Protein AF-A0A538L1E4-F1 (afdb_monomer)

Foldseek 3Di:
DDKDKDFQVVQPDPVSVVVVLVVQVPDPQWDDWADDPDNRIIITDGNDDPVVVVVVVVVD

Sequence (60 aa):
MSVFELDISWAATARERRSLHWELIACDQVRGVFLTARDDVLAVLFGGDRWAFDTFIRTL

pLDDT: mean 94.04, std 2.85, range [82.06, 97.75]

Mean predicted aligned error: 2.51 Å

Solvent-accessible surface area (backbone atoms only — not comparable to full-atom values): 3557 Å² total; per-residue (Å²): 108,42,79,44,80,44,82,40,69,84,45,82,42,77,64,50,46,51,50,52,55,51,56,46,65,71,34,90,53,38,77,44,76,41,85,47,99,46,97,43,36,36,39,34,35,29,69,44,57,70,67,57,47,61,55,52,64,75,74,111

Secondary structure (DSSP, 8-state):
-EEEEEE-TT--SHHHHHHHHHHHHTSTTEEEEEE-SSTTEEEEEESS-HHHHHHHTT--

Radius of gyration: 10.73 Å; Cα contacts (8 Å, |Δi|>4): 77; chains: 1; bounding box: 28×20×23 Å

Nearest PDB structures (foldseek):
  1mwz-assembly1_A  TM=6.802E-01  e=2.717E-01  Escherichia coli
  6ff1-assembly1_A  TM=6.236E-01  e=3.098E-01  Staphylococcus aureus subsp. aureus NCTC 8325
  2ggp-assembly1_B  TM=6.725E-01  e=4.594E-01  Saccharomyces cerevisiae
  1jk9-assembly1_B  TM=6.279E-01  e=1.078E+00  Saccharomyces cerevisiae
  8r7a-assembly1_A  TM=5.934E-01  e=1.230E+00  Oryza sativa

Structure (mmCIF, N/CA/C/O backbone):
data_AF-A0A538L1E4-F1
#
_entry.id   AF-A0A538L1E4-F1
#
loop_
_atom_site.group_PDB
_atom_site.id
_atom_site.type_symbol
_atom_site.label_atom_id
_atom_site.label_alt_id
_atom_site.label_comp_id
_atom_site.label_asym_id
_atom_site.label_entity_id
_atom_site.label_seq_id
_atom_site.pdbx_PDB_ins_code
_atom_site.Cartn_x
_atom_site.Cartn_y
_atom_site.Cartn_z
_atom_site.occupancy
_atom_site.B_iso_or_equiv
_atom_site.auth_seq_id
_atom_site.auth_comp_id
_atom_site.auth_asym_id
_atom_site.auth_atom_id
_atom_site.pdbx_PDB_model_num
ATOM 1 N N . MET A 1 1 ? -9.894 -8.693 7.643 1.00 87.62 1 MET A N 1
ATOM 2 C CA . MET A 1 1 ? -8.468 -8.532 7.305 1.00 87.62 1 MET A CA 1
ATOM 3 C C . MET A 1 1 ? -8.268 -9.270 6.004 1.00 87.62 1 MET A C 1
ATOM 5 O O . MET A 1 1 ? -8.558 -10.460 5.961 1.00 87.62 1 MET A O 1
ATOM 9 N N . SER A 1 2 ? -7.902 -8.550 4.954 1.00 95.44 2 SER A N 1
ATOM 10 C CA . SER A 1 2 ? -7.931 -9.046 3.577 1.00 95.44 2 SER A CA 1
ATOM 11 C C . SER A 1 2 ? -6.687 -8.571 2.837 1.00 95.44 2 SER A C 1
ATOM 13 O O . SER A 1 2 ? -6.112 -7.547 3.204 1.00 95.44 2 SER A O 1
ATOM 15 N N . VAL A 1 3 ? -6.264 -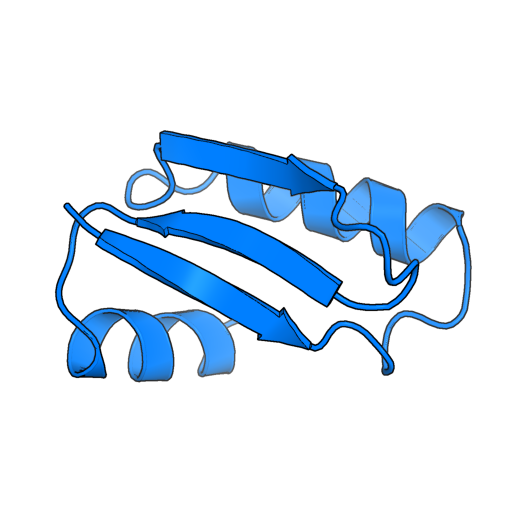9.316 1.819 1.00 96.81 3 VAL A N 1
ATOM 16 C CA . VAL A 1 3 ? -5.158 -8.910 0.945 1.00 96.81 3 VAL A CA 1
ATOM 17 C C . VAL A 1 3 ? -5.739 -8.244 -0.293 1.00 96.81 3 VAL A C 1
ATOM 19 O O . VAL A 1 3 ? -6.626 -8.806 -0.936 1.00 96.81 3 VAL A O 1
ATOM 22 N N . PHE A 1 4 ? -5.239 -7.057 -0.615 1.00 97.12 4 PHE A N 1
ATOM 23 C CA . PHE A 1 4 ? -5.607 -6.321 -1.817 1.00 97.12 4 PHE A CA 1
ATOM 24 C C . PHE A 1 4 ? -4.366 -5.989 -2.632 1.00 97.12 4 PHE A C 1
ATOM 26 O O . PHE A 1 4 ? -3.301 -5.724 -2.078 1.00 97.12 4 PHE A O 1
ATOM 33 N N . GLU A 1 5 ? -4.516 -5.990 -3.949 1.00 96.56 5 GLU A N 1
ATOM 34 C CA . GLU A 1 5 ? -3.484 -5.494 -4.851 1.00 96.56 5 GLU A CA 1
ATOM 35 C C . GLU A 1 5 ? -3.583 -3.971 -4.963 1.00 96.56 5 GLU A C 1
ATOM 37 O O . GLU A 1 5 ? -4.673 -3.418 -5.148 1.00 96.56 5 GLU A O 1
ATOM 42 N N . LEU A 1 6 ? -2.435 -3.309 -4.847 1.00 96.19 6 LEU A N 1
ATOM 43 C CA . LEU A 1 6 ? -2.253 -1.884 -5.072 1.00 96.19 6 LEU A CA 1
ATOM 44 C C . LEU A 1 6 ? -1.369 -1.698 -6.302 1.00 96.19 6 LEU A C 1
ATOM 46 O O . LEU A 1 6 ? -0.194 -2.073 -6.286 1.00 96.19 6 LEU A O 1
ATOM 50 N N . ASP A 1 7 ? -1.938 -1.105 -7.345 1.00 95.06 7 ASP A N 1
ATOM 51 C CA . ASP A 1 7 ? -1.179 -0.660 -8.508 1.00 95.06 7 ASP A CA 1
ATOM 52 C C . ASP A 1 7 ? -0.373 0.594 -8.144 1.00 95.06 7 ASP A C 1
ATOM 54 O O . ASP A 1 7 ? -0.917 1.602 -7.684 1.00 95.06 7 ASP A O 1
ATOM 58 N N . ILE A 1 8 ? 0.941 0.502 -8.322 1.00 94.25 8 ILE A N 1
ATOM 59 C CA . ILE A 1 8 ? 1.908 1.563 -8.035 1.00 94.25 8 ILE A CA 1
ATOM 60 C C . ILE A 1 8 ? 2.665 1.969 -9.300 1.00 94.25 8 ILE A C 1
ATOM 62 O O . ILE A 1 8 ? 3.783 2.477 -9.223 1.00 94.25 8 ILE A O 1
ATOM 66 N N . SER A 1 9 ? 2.068 1.751 -10.478 1.00 93.56 9 SER A N 1
ATOM 67 C CA . SER A 1 9 ? 2.671 2.099 -11.772 1.00 93.56 9 SER A CA 1
ATOM 68 C C . SER A 1 9 ? 3.009 3.593 -11.890 1.00 93.56 9 SER A C 1
ATOM 70 O O . SER A 1 9 ? 3.920 3.970 -12.627 1.00 93.56 9 SER A O 1
ATOM 72 N N . TRP A 1 10 ? 2.338 4.437 -11.101 1.00 92.12 10 TRP A N 1
ATOM 73 C CA . TRP A 1 10 ? 2.601 5.869 -10.966 1.00 92.12 10 TRP A CA 1
ATOM 74 C C . TRP A 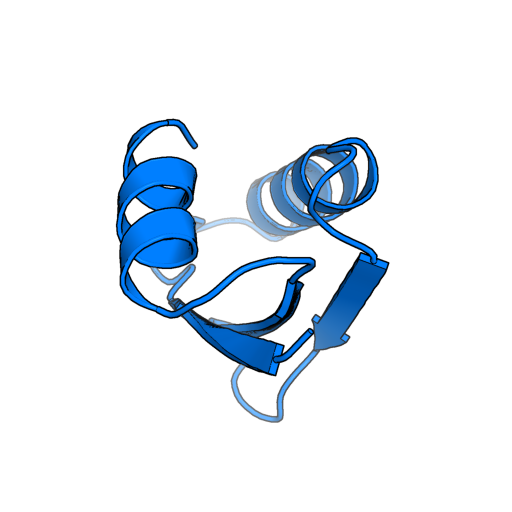1 10 ? 3.910 6.198 -10.223 1.00 92.12 10 TRP A C 1
ATOM 76 O O . TRP A 1 10 ? 4.478 7.267 -10.442 1.00 92.12 10 TRP A O 1
ATOM 86 N N . ALA A 1 11 ? 4.428 5.297 -9.382 1.00 92.31 11 ALA A N 1
ATOM 87 C CA . ALA A 1 11 ? 5.712 5.457 -8.702 1.00 92.31 11 ALA A CA 1
ATOM 88 C C . ALA A 1 11 ? 6.856 5.047 -9.650 1.00 92.31 11 ALA A C 1
ATOM 90 O O . ALA A 1 11 ? 7.306 3.893 -9.686 1.00 92.31 11 ALA A O 1
ATOM 91 N N . ALA A 1 12 ? 7.309 6.008 -10.457 1.00 89.31 12 ALA A N 1
ATOM 92 C CA . ALA A 1 12 ? 8.226 5.792 -11.574 1.00 89.31 12 ALA A CA 1
ATOM 93 C C . ALA A 1 12 ? 9.631 5.339 -11.143 1.00 89.31 12 ALA A C 1
ATOM 95 O O . ALA A 1 12 ? 10.304 4.603 -11.866 1.00 89.31 12 ALA A O 1
ATOM 96 N N . THR A 1 13 ? 10.089 5.758 -9.965 1.00 92.94 13 THR A N 1
ATOM 97 C CA . THR A 1 13 ? 11.449 5.512 -9.481 1.00 92.94 13 THR A CA 1
ATOM 98 C C . THR A 1 13 ? 11.488 4.508 -8.334 1.00 92.94 13 THR A C 1
ATOM 100 O O . THR A 1 13 ? 10.603 4.440 -7.483 1.00 92.94 13 THR A O 1
ATOM 103 N N . ALA A 1 14 ? 12.601 3.777 -8.223 1.00 89.38 14 ALA A N 1
ATOM 104 C CA . ALA A 1 14 ? 12.845 2.886 -7.086 1.00 89.38 14 ALA A CA 1
ATOM 105 C C . ALA A 1 14 ? 12.825 3.624 -5.730 1.00 89.38 14 ALA A C 1
ATOM 107 O O . ALA A 1 14 ? 12.540 3.017 -4.697 1.00 89.38 14 ALA A O 1
ATOM 108 N N . ARG A 1 15 ? 13.125 4.931 -5.723 1.00 93.56 15 ARG A N 1
ATOM 109 C CA . ARG A 1 15 ? 13.045 5.775 -4.527 1.00 93.56 15 ARG A CA 1
ATOM 110 C C . ARG A 1 15 ? 11.595 6.025 -4.118 1.00 93.56 15 ARG A C 1
ATOM 112 O O . ARG A 1 15 ? 11.288 5.840 -2.946 1.00 93.56 15 ARG A O 1
ATOM 119 N N . GLU A 1 16 ? 10.731 6.408 -5.055 1.00 92.88 16 GLU A N 1
ATOM 120 C CA . GLU A 1 16 ? 9.298 6.621 -4.798 1.00 92.88 16 GLU A CA 1
ATOM 121 C C . GLU A 1 16 ? 8.642 5.335 -4.299 1.00 92.88 16 GLU A C 1
ATOM 123 O O . GLU A 1 16 ? 8.006 5.345 -3.250 1.00 92.88 16 GLU A O 1
ATOM 128 N N . ARG A 1 17 ? 8.905 4.198 -4.958 1.00 91.94 17 ARG A N 1
ATOM 129 C CA . ARG A 1 17 ? 8.382 2.890 -4.521 1.00 91.94 17 ARG A CA 1
ATOM 130 C C . ARG A 1 17 ? 8.827 2.526 -3.106 1.00 91.94 17 ARG A C 1
ATOM 132 O O . ARG A 1 17 ? 8.049 1.984 -2.327 1.00 91.94 17 ARG A O 1
ATOM 139 N N . ARG A 1 18 ? 10.079 2.838 -2.751 1.00 91.69 18 ARG A N 1
ATOM 140 C CA . ARG A 1 18 ? 10.599 2.610 -1.397 1.00 91.69 18 ARG A CA 1
ATOM 141 C C . ARG A 1 18 ? 9.961 3.546 -0.369 1.00 91.69 18 ARG A C 1
ATOM 143 O O . ARG A 1 18 ? 9.707 3.088 0.738 1.00 91.69 18 ARG A O 1
ATOM 150 N N . SER A 1 19 ? 9.717 4.812 -0.714 1.00 93.12 19 SER A N 1
ATOM 151 C CA . SER A 1 19 ? 8.999 5.757 0.160 1.00 93.12 19 SER A CA 1
ATOM 152 C C . SER A 1 19 ? 7.585 5.259 0.430 1.00 93.12 19 SER A C 1
ATOM 154 O O . SER A 1 19 ? 7.222 5.057 1.584 1.00 93.12 19 SER A O 1
ATOM 156 N N . LEU A 1 20 ? 6.858 4.914 -0.636 1.00 93.44 20 LEU A N 1
ATOM 157 C CA . LEU A 1 20 ? 5.501 4.383 -0.562 1.00 93.44 20 LEU A CA 1
ATOM 158 C C . LEU A 1 20 ? 5.427 3.114 0.294 1.00 93.44 20 LEU A C 1
ATOM 160 O O . LEU A 1 20 ? 4.522 2.964 1.107 1.00 93.44 20 LEU A O 1
ATOM 164 N N . HIS A 1 21 ? 6.397 2.207 0.159 1.00 92.75 21 HIS A N 1
ATOM 165 C CA . HIS A 1 21 ? 6.458 1.009 0.995 1.00 92.75 21 HIS A CA 1
ATOM 166 C C . HIS A 1 21 ? 6.528 1.348 2.493 1.00 92.75 21 HIS A C 1
ATOM 168 O O . HIS A 1 21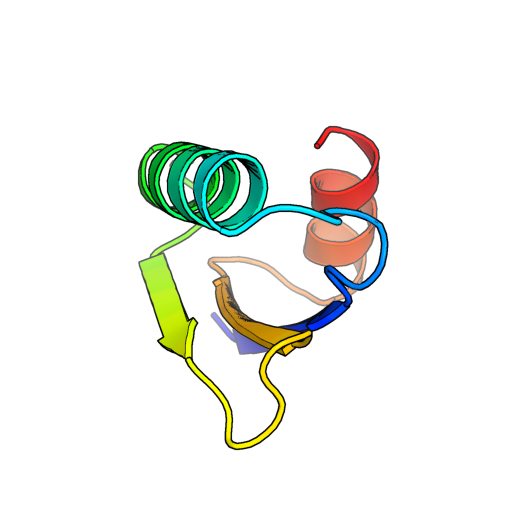 ? 5.819 0.740 3.295 1.00 92.75 21 HIS A O 1
ATOM 174 N N . TRP A 1 22 ? 7.349 2.332 2.871 1.00 93.81 22 TRP A N 1
ATOM 175 C CA . TRP A 1 22 ? 7.460 2.776 4.260 1.00 93.81 22 TRP A CA 1
ATOM 176 C C . TRP A 1 22 ? 6.216 3.515 4.749 1.00 93.81 22 TRP A C 1
ATOM 178 O O . TRP A 1 22 ? 5.776 3.269 5.870 1.00 93.81 22 TRP A O 1
ATOM 188 N N . GLU A 1 23 ? 5.633 4.376 3.917 1.00 94.38 23 GLU A N 1
ATOM 189 C CA . GLU A 1 23 ? 4.395 5.101 4.224 1.00 94.38 23 GLU A CA 1
ATOM 190 C C . GLU A 1 23 ? 3.229 4.136 4.465 1.00 94.38 23 GLU A C 1
ATOM 192 O O . GLU A 1 23 ? 2.514 4.262 5.458 1.00 94.38 23 GLU A O 1
ATOM 197 N N . LEU A 1 24 ? 3.099 3.108 3.622 1.00 95.62 24 LEU A N 1
ATOM 198 C CA . LEU A 1 24 ? 2.105 2.054 3.796 1.00 95.62 24 LEU A CA 1
ATOM 199 C C . LEU A 1 24 ? 2.311 1.300 5.111 1.00 95.62 24 LEU A C 1
ATOM 201 O O . LEU A 1 24 ? 1.355 1.132 5.855 1.00 95.62 24 LEU A O 1
ATOM 205 N N . ILE A 1 25 ? 3.535 0.867 5.433 1.00 94.00 25 ILE A N 1
ATOM 206 C CA . ILE A 1 25 ? 3.818 0.142 6.687 1.00 94.00 25 ILE A CA 1
ATOM 207 C C . ILE A 1 25 ? 3.531 0.999 7.930 1.00 94.00 25 ILE A C 1
ATOM 209 O O . ILE A 1 25 ? 3.172 0.455 8.972 1.00 94.00 25 ILE A O 1
ATOM 213 N N . ALA A 1 26 ? 3.676 2.322 7.835 1.00 95.31 26 ALA A N 1
ATOM 214 C CA . ALA A 1 26 ? 3.399 3.236 8.938 1.00 95.31 26 ALA A CA 1
ATOM 215 C C . ALA A 1 26 ? 1.894 3.444 9.208 1.00 95.31 26 ALA A C 1
ATOM 217 O O . ALA A 1 26 ? 1.539 4.007 10.242 1.00 95.31 26 ALA A O 1
ATOM 218 N N . CYS A 1 27 ? 1.008 3.011 8.306 1.00 95.19 27 CYS A N 1
ATOM 219 C CA . CYS A 1 27 ? -0.435 3.172 8.461 1.00 95.19 27 CYS A CA 1
ATOM 220 C C . CYS A 1 27 ? -1.030 2.094 9.381 1.00 95.19 27 CYS A C 1
ATOM 222 O O . CYS A 1 27 ? -0.881 0.902 9.124 1.00 95.19 27 CYS A O 1
ATOM 224 N N . ASP A 1 28 ? -1.810 2.494 10.391 1.00 94.94 28 ASP A N 1
ATOM 225 C CA . ASP A 1 28 ? -2.409 1.579 11.382 1.00 94.94 28 ASP A CA 1
ATOM 226 C C . ASP A 1 28 ? -3.307 0.489 10.776 1.00 94.94 28 ASP A C 1
ATOM 228 O O . ASP A 1 28 ? -3.445 -0.607 11.332 1.00 94.94 28 ASP A O 1
ATOM 232 N N . GLN A 1 29 ? -3.957 0.783 9.647 1.00 95.25 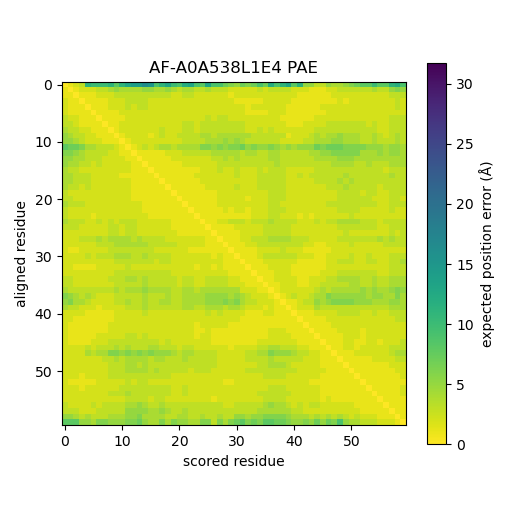29 GLN A N 1
ATOM 233 C CA . GLN A 1 29 ? -4.819 -0.160 8.937 1.00 95.25 29 GLN A CA 1
ATOM 234 C C . GLN A 1 29 ? -4.019 -1.158 8.089 1.00 95.25 29 GLN A C 1
ATOM 236 O O . GLN A 1 29 ? -4.549 -2.214 7.739 1.00 95.25 29 GLN A O 1
ATOM 241 N N . VAL A 1 30 ? -2.761 -0.859 7.765 1.00 96.81 30 VAL A N 1
ATOM 242 C CA . VAL A 1 30 ? -1.876 -1.736 6.997 1.00 96.81 30 VAL A CA 1
ATOM 243 C C . VAL A 1 30 ? -1.108 -2.632 7.958 1.00 96.81 30 VAL A C 1
ATOM 245 O O . VAL A 1 30 ? -0.591 -2.226 8.992 1.00 96.81 30 VAL A O 1
ATOM 248 N N . ARG A 1 31 ? -1.083 -3.920 7.638 1.00 95.88 31 ARG A N 1
ATOM 249 C CA . ARG A 1 31 ? -0.563 -4.970 8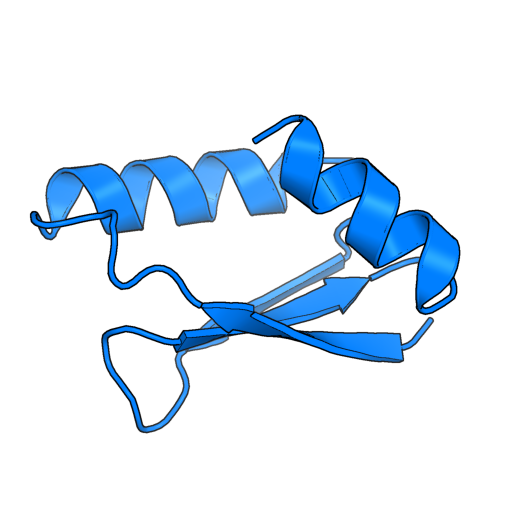.523 1.00 95.88 31 ARG A CA 1
ATOM 250 C C . ARG A 1 31 ? 0.575 -5.749 7.883 1.00 95.88 31 ARG A C 1
ATOM 252 O O . ARG A 1 31 ? 1.237 -6.535 8.549 1.00 95.88 31 ARG A O 1
ATOM 259 N N . GLY A 1 32 ? 0.797 -5.518 6.596 1.00 96.00 32 GLY A N 1
ATOM 260 C CA . GLY A 1 32 ? 1.899 -6.056 5.826 1.00 96.00 32 GLY A CA 1
ATOM 261 C C . GLY A 1 32 ?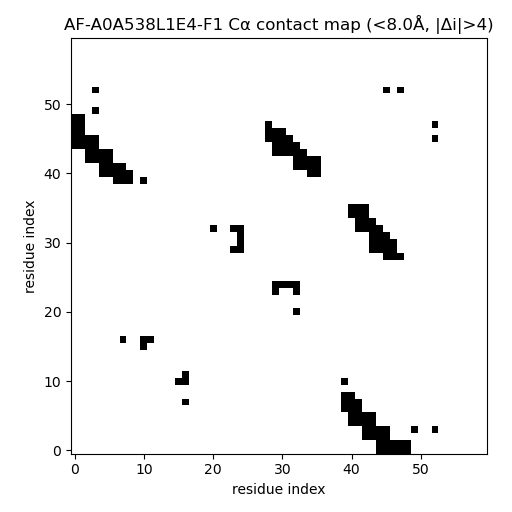 1.834 -5.545 4.396 1.00 96.00 32 GLY A C 1
ATOM 262 O O . GLY A 1 32 ? 0.748 -5.313 3.861 1.00 96.00 32 GLY A O 1
ATOM 263 N N . VAL A 1 33 ? 3.002 -5.386 3.790 1.00 96.50 33 VAL A N 1
ATOM 264 C CA . VAL A 1 33 ? 3.152 -5.060 2.375 1.00 96.50 33 VAL A CA 1
ATOM 265 C C . VAL A 1 33 ? 4.137 -6.056 1.786 1.00 96.50 33 VAL A C 1
ATOM 267 O O . VAL A 1 33 ? 5.189 -6.321 2.369 1.00 96.50 33 VAL A O 1
ATOM 270 N N . PHE A 1 34 ? 3.773 -6.643 0.655 1.00 94.81 34 PHE A N 1
ATOM 271 C CA . PHE A 1 34 ? 4.526 -7.709 0.017 1.00 94.81 34 PHE A CA 1
ATOM 272 C C . PHE A 1 34 ? 4.770 -7.356 -1.445 1.00 94.81 34 PHE A C 1
ATOM 274 O O . PHE A 1 34 ? 3.880 -6.856 -2.138 1.00 94.81 34 PHE A O 1
ATOM 281 N N . LEU A 1 35 ? 5.982 -7.644 -1.913 1.00 92.31 35 LEU A N 1
ATOM 282 C CA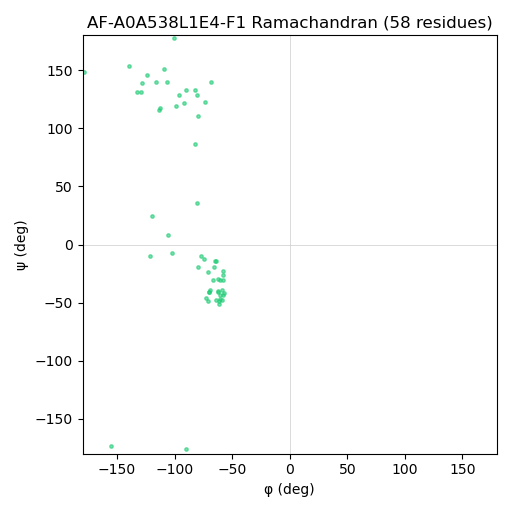 . LEU A 1 35 ? 6.306 -7.571 -3.330 1.00 92.31 35 LEU A CA 1
ATOM 283 C C . LEU A 1 35 ? 5.564 -8.684 -4.069 1.00 92.31 35 LEU A C 1
ATOM 285 O O . LEU A 1 35 ? 5.470 -9.812 -3.578 1.00 92.31 35 LEU A O 1
ATOM 289 N N . THR A 1 36 ? 5.052 -8.367 -5.251 1.00 93.69 36 THR A N 1
ATOM 290 C CA . THR A 1 36 ? 4.484 -9.366 -6.158 1.00 93.69 36 THR A CA 1
ATOM 291 C C . THR A 1 36 ? 5.492 -9.704 -7.257 1.00 93.69 36 THR A C 1
ATOM 293 O O . THR A 1 36 ? 6.571 -9.120 -7.326 1.00 93.69 36 THR A O 1
ATOM 296 N N . ALA A 1 37 ? 5.151 -10.646 -8.142 1.00 93.62 37 ALA A N 1
ATOM 297 C CA . ALA A 1 37 ? 5.946 -10.902 -9.347 1.00 93.62 37 ALA A CA 1
ATOM 298 C C . ALA A 1 37 ? 5.954 -9.706 -10.325 1.00 93.62 37 ALA A C 1
ATOM 300 O O . ALA A 1 37 ? 6.751 -9.678 -11.259 1.00 93.62 37 ALA A O 1
ATOM 301 N N . ARG A 1 38 ? 5.046 -8.743 -10.127 1.00 92.50 38 ARG A N 1
ATOM 302 C CA . ARG A 1 38 ? 4.963 -7.491 -10.866 1.00 92.50 38 ARG A CA 1
ATOM 303 C C . ARG A 1 38 ? 5.620 -6.375 -10.055 1.00 92.50 38 ARG A C 1
ATOM 305 O O . ARG A 1 38 ? 5.154 -6.033 -8.972 1.00 92.50 38 ARG A O 1
ATOM 312 N N . ASP A 1 39 ? 6.665 -5.767 -10.608 1.00 87.38 39 ASP A N 1
ATOM 313 C CA . ASP A 1 39 ? 7.420 -4.689 -9.946 1.00 87.38 39 ASP A CA 1
ATOM 314 C C . ASP A 1 39 ? 6.600 -3.406 -9.700 1.00 87.38 39 ASP A C 1
ATOM 316 O O . ASP A 1 39 ? 7.043 -2.513 -8.970 1.00 87.38 39 ASP A O 1
ATOM 320 N N . ASP A 1 40 ? 5.440 -3.290 -10.349 1.00 92.88 40 ASP A N 1
ATOM 321 C CA . ASP A 1 40 ? 4.489 -2.181 -10.279 1.00 92.88 40 ASP A CA 1
ATOM 322 C C . ASP A 1 40 ? 3.227 -2.512 -9.464 1.00 92.88 40 ASP A C 1
ATOM 324 O O . ASP A 1 40 ? 2.292 -1.715 -9.446 1.00 92.88 40 ASP A O 1
ATOM 328 N N . VAL A 1 41 ? 3.187 -3.658 -8.772 1.00 95.19 41 VAL A N 1
ATOM 329 C CA . VAL A 1 41 ? 2.054 -4.052 -7.923 1.00 95.19 41 VAL A CA 1
ATOM 330 C C . VAL A 1 41 ? 2.535 -4.531 -6.560 1.00 95.19 41 VAL A C 1
ATOM 332 O O . VAL A 1 41 ? 3.400 -5.405 -6.450 1.00 95.19 41 VAL A O 1
ATOM 335 N N . LEU A 1 42 ? 1.914 -3.998 -5.508 1.00 95.94 42 LEU A N 1
ATOM 336 C CA . LEU A 1 42 ? 2.103 -4.443 -4.130 1.00 95.94 42 LEU A CA 1
ATOM 337 C C . LEU A 1 42 ? 0.881 -5.220 -3.649 1.00 95.94 42 LEU A C 1
ATOM 339 O O . LEU A 1 42 ? -0.254 -4.817 -3.892 1.00 95.94 42 LEU A O 1
ATOM 343 N N . ALA A 1 43 ? 1.108 -6.298 -2.904 1.00 97.19 43 ALA A N 1
ATOM 344 C CA . ALA A 1 43 ? 0.056 -6.944 -2.133 1.00 97.19 43 ALA A CA 1
ATOM 345 C C . ALA A 1 43 ? 0.035 -6.343 -0.723 1.00 97.19 43 ALA A C 1
ATOM 347 O O . ALA A 1 43 ? 1.032 -6.385 -0.003 1.00 97.19 43 ALA A O 1
ATOM 348 N N . VAL A 1 44 ? -1.101 -5.778 -0.324 1.00 97.62 44 VAL A N 1
ATOM 349 C CA . VAL A 1 44 ? -1.279 -5.087 0.956 1.00 97.62 44 VAL A CA 1
ATOM 350 C C . VAL A 1 44 ? -2.235 -5.890 1.829 1.00 97.62 44 VAL A C 1
ATOM 352 O O . VAL A 1 44 ? -3.402 -6.073 1.483 1.00 97.62 44 VAL A O 1
ATOM 355 N N . LEU A 1 45 ? -1.752 -6.368 2.978 1.00 97.75 45 LEU A N 1
ATOM 356 C CA . LEU A 1 45 ? -2.602 -6.949 4.015 1.00 97.75 45 LEU A CA 1
ATOM 357 C C . LEU A 1 45 ? -3.250 -5.812 4.805 1.00 97.75 45 LEU A C 1
ATOM 359 O O . LEU A 1 45 ? -2.580 -5.111 5.564 1.00 97.75 45 LEU A O 1
ATOM 363 N N . PHE A 1 46 ? -4.558 -5.648 4.641 1.00 97.75 46 PHE A N 1
ATOM 364 C CA . PHE A 1 46 ? -5.311 -4.516 5.166 1.00 97.75 46 PHE A CA 1
ATOM 365 C C . PHE A 1 46 ? -6.347 -4.944 6.215 1.00 97.75 46 PHE A C 1
ATOM 367 O O . PHE A 1 46 ? -7.038 -5.962 6.093 1.00 97.75 46 PHE A O 1
ATOM 374 N N . GLY A 1 47 ? -6.475 -4.144 7.270 1.00 96.69 47 GLY A N 1
ATOM 375 C CA . GLY A 1 47 ? -7.386 -4.312 8.400 1.00 96.69 47 GLY A CA 1
ATOM 376 C C . GLY A 1 47 ? -8.818 -3.845 8.131 1.00 96.69 47 GLY A C 1
ATOM 377 O O . GLY A 1 47 ? -9.454 -3.320 9.035 1.00 96.69 47 GLY A O 1
ATOM 378 N N . GLY A 1 48 ? -9.327 -4.022 6.912 1.00 94.62 48 GLY A N 1
ATOM 379 C CA . GLY A 1 48 ? -10.656 -3.566 6.503 1.00 94.62 48 GLY A CA 1
ATOM 380 C C . GLY A 1 48 ? -11.216 -4.375 5.337 1.00 94.62 48 GLY A C 1
ATOM 381 O O . GLY A 1 48 ? -10.635 -5.388 4.936 1.00 94.62 48 GLY A O 1
ATOM 382 N N . ASP A 1 49 ? -12.361 -3.939 4.824 1.00 95.75 49 ASP A N 1
ATOM 383 C CA . ASP A 1 49 ? -12.971 -4.483 3.613 1.00 95.75 49 ASP A CA 1
ATOM 384 C C . ASP A 1 49 ? -12.501 -3.736 2.352 1.00 95.75 49 ASP A C 1
ATOM 386 O O . ASP A 1 49 ? -11.630 -2.862 2.404 1.00 95.75 49 ASP A O 1
ATOM 390 N N . ARG A 1 50 ? -13.066 -4.111 1.198 1.00 94.88 50 ARG A N 1
ATOM 391 C CA . ARG A 1 50 ? -12.700 -3.525 -0.093 1.00 94.88 50 ARG A CA 1
ATOM 392 C C . ARG A 1 50 ? -13.009 -2.030 -0.162 1.00 94.88 50 ARG A C 1
ATOM 394 O O . ARG A 1 50 ? -12.205 -1.278 -0.695 1.00 94.88 50 ARG A O 1
ATOM 401 N N . TRP A 1 51 ? -14.143 -1.600 0.381 1.00 96.56 51 TRP A N 1
ATOM 402 C CA . TRP A 1 51 ? -14.569 -0.205 0.313 1.00 96.56 51 TRP A CA 1
ATOM 403 C C . TRP A 1 51 ? -13.694 0.698 1.192 1.00 96.56 51 TRP A C 1
ATOM 405 O O . TRP A 1 51 ? -13.276 1.777 0.762 1.00 96.56 51 TRP A O 1
ATOM 415 N N . ALA A 1 52 ? -13.346 0.231 2.393 1.00 95.88 52 ALA A N 1
ATOM 416 C CA . ALA A 1 52 ? -12.395 0.910 3.265 1.00 95.88 52 ALA A CA 1
ATOM 417 C C . ALA A 1 52 ? -11.004 1.010 2.618 1.00 95.88 52 ALA A C 1
ATOM 419 O O . ALA A 1 52 ? -10.370 2.062 2.690 1.00 95.88 52 ALA A O 1
ATOM 420 N N . PHE A 1 53 ? -10.552 -0.053 1.944 1.00 96.25 53 PHE A N 1
ATOM 421 C CA . PHE A 1 53 ? -9.295 -0.038 1.195 1.00 96.25 53 PHE A CA 1
ATOM 422 C C . PHE A 1 53 ? -9.333 0.955 0.025 1.00 96.25 53 PHE A C 1
ATOM 424 O O . PHE A 1 53 ? -8.445 1.793 -0.086 1.00 96.25 53 PHE A O 1
ATOM 431 N N . ASP A 1 54 ? -10.388 0.935 -0.796 1.00 95.62 54 ASP A N 1
ATOM 432 C CA . ASP A 1 54 ? -10.563 1.867 -1.922 1.00 95.62 54 ASP A CA 1
ATOM 433 C C . ASP A 1 54 ? -10.627 3.337 -1.465 1.00 95.62 54 ASP A C 1
ATOM 435 O O . ASP A 1 54 ? -10.217 4.241 -2.193 1.00 95.62 54 ASP A O 1
ATOM 439 N N . THR A 1 55 ? -11.132 3.589 -0.256 1.00 95.94 55 THR A N 1
ATOM 440 C CA . THR A 1 55 ? -11.123 4.923 0.360 1.00 95.94 55 THR A CA 1
ATOM 441 C C . THR A 1 55 ? -9.722 5.311 0.821 1.00 95.94 55 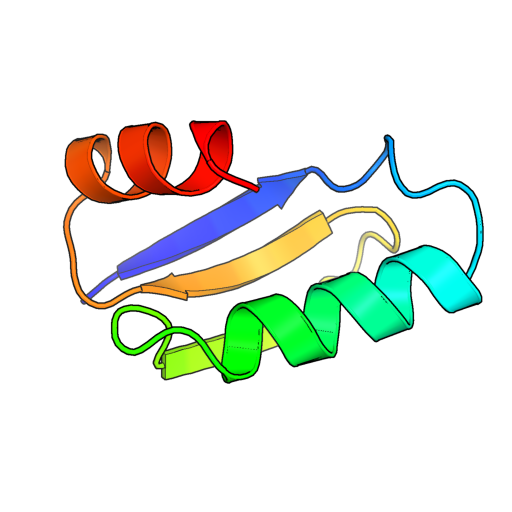THR A C 1
ATOM 443 O O . THR A 1 55 ? -9.270 6.416 0.536 1.00 95.94 55 THR A O 1
ATOM 446 N N . PHE A 1 56 ? -9.017 4.395 1.489 1.00 94.44 56 PHE A N 1
ATOM 447 C CA . PHE A 1 56 ? -7.648 4.596 1.960 1.00 94.44 56 PHE A CA 1
ATOM 448 C C . PHE A 1 56 ? -6.683 4.924 0.814 1.00 94.44 56 PHE A C 1
ATOM 450 O O . PHE A 1 56 ? -5.957 5.912 0.892 1.00 94.44 56 PHE A O 1
ATOM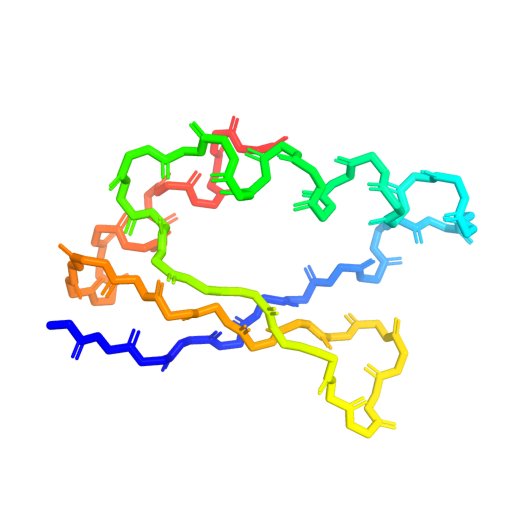 457 N N . ILE A 1 57 ? -6.719 4.171 -0.288 1.00 93.25 57 ILE A N 1
ATOM 458 C CA . ILE A 1 57 ? -5.781 4.379 -1.404 1.00 93.25 57 ILE A CA 1
ATOM 459 C C . ILE A 1 57 ? -5.958 5.720 -2.122 1.00 93.25 57 ILE A C 1
ATOM 461 O O . ILE A 1 57 ? -5.047 6.162 -2.803 1.00 93.25 57 ILE A O 1
ATOM 465 N N . ARG A 1 58 ? -7.114 6.382 -1.978 1.00 91.56 58 ARG A N 1
ATOM 466 C CA . ARG A 1 58 ? -7.344 7.735 -2.516 1.00 91.56 58 ARG A CA 1
ATOM 467 C C . ARG A 1 58 ? -6.695 8.833 -1.672 1.00 91.56 58 ARG A C 1
ATOM 469 O O . ARG A 1 58 ? -6.738 9.992 -2.070 1.00 91.56 58 ARG A O 1
ATOM 476 N N . THR A 1 59 ? -6.194 8.481 -0.489 1.00 88.69 59 THR A N 1
ATOM 477 C CA . THR A 1 59 ? -5.513 9.397 0.440 1.00 88.69 59 THR A CA 1
ATOM 478 C C . THR A 1 59 ? -3.991 9.257 0.418 1.00 88.69 59 THR A C 1
ATOM 480 O O . THR A 1 59 ? -3.319 10.066 1.054 1.00 88.69 59 THR A O 1
ATOM 483 N N . LEU A 1 60 ? -3.479 8.249 -0.299 1.00 82.06 60 LEU A N 1
ATOM 484 C CA . LEU A 1 60 ? -2.069 8.090 -0.665 1.00 82.06 60 LEU A CA 1
ATOM 485 C C . LEU A 1 60 ? -1.737 8.998 -1.853 1.00 82.06 60 LEU A C 1
ATOM 487 O O . LEU A 1 60 ? -0.633 9.578 -1.840 1.00 82.06 60 LEU A O 1
#